Protein AF-A0A6I0JUH7-F1 (afdb_monomer_lite)

Secondary structure (DSSP, 8-state):
-EETTEEHHHHHHHHHHS--------GGGGHHHHHTT--SSS--EEE-TTS-EEEESHHHHHHHHHHHHHHHH--

Foldseek 3Di:
DDDPNDPVVVVVVVVVVDPDPDDDDDDPPPCVCVVQVDPDPPKDFDADPVGHTPDIGDPTNVVVVVVVCCVPPPD

Sequence (75 aa):
DEVLGMKLKPVLENMLAHPWPEVESTGDNHKIIEDFAFAGLPYFVFISPDGKIISRDFRKAFDKAQEVMKSEFDD

Radius of gyration: 14.08 Å; chains: 1; bounding box: 33×37×33 Å

Organism: Bacteroides uniformis (NCBI:txid820)

pLDDT: mean 81.01, std 11.02, range [44.81, 94.12]

Structure (mmCIF, N/CA/C/O backbone):
data_AF-A0A6I0JUH7-F1
#
_entry.id   AF-A0A6I0JUH7-F1
#
loop_
_atom_site.group_PDB
_atom_site.id
_atom_site.type_symbol
_atom_site.label_atom_id
_atom_site.label_alt_id
_atom_site.label_comp_id
_atom_site.label_asym_id
_atom_site.label_entity_id
_atom_site.label_seq_id
_atom_site.pdbx_PDB_ins_code
_atom_site.Cartn_x
_atom_site.Cartn_y
_atom_site.Cartn_z
_atom_site.occupancy
_atom_site.B_iso_or_equiv
_atom_site.auth_seq_id
_atom_site.auth_comp_id
_atom_site.auth_asym_id
_atom_site.auth_atom_id
_atom_site.pdbx_PDB_model_num
ATOM 1 N N . ASP A 1 1 ? -0.861 22.438 0.548 1.00 50.78 1 ASP A N 1
ATOM 2 C CA . ASP A 1 1 ? -1.452 21.393 -0.304 1.00 50.78 1 ASP A CA 1
ATOM 3 C C . ASP A 1 1 ? -2.129 20.335 0.539 1.00 50.78 1 ASP A C 1
ATOM 5 O O . ASP A 1 1 ? -1.486 19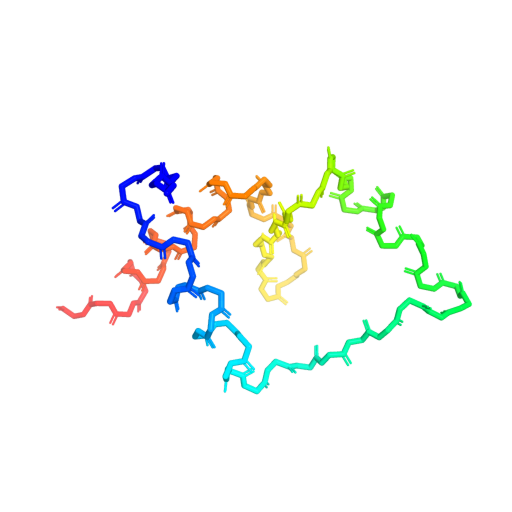.461 1.110 1.00 50.78 1 ASP A O 1
ATOM 9 N N . GLU A 1 2 ? -3.439 20.501 0.698 1.00 44.81 2 GLU A N 1
ATOM 10 C CA . GLU A 1 2 ? -4.332 19.455 1.187 1.00 44.81 2 GLU A CA 1
ATOM 11 C C . GLU A 1 2 ? -4.651 18.553 0.001 1.00 44.81 2 GLU A C 1
ATOM 13 O O . GLU A 1 2 ? -5.260 18.985 -0.975 1.00 44.81 2 GLU A O 1
ATOM 18 N N . VAL A 1 3 ? -4.235 17.296 0.082 1.00 52.03 3 VAL A N 1
ATOM 19 C CA . VAL A 1 3 ? -4.756 16.259 -0.800 1.00 52.03 3 VAL A CA 1
ATOM 20 C C . VAL A 1 3 ? -5.756 15.486 0.043 1.00 52.03 3 VAL A C 1
ATOM 22 O O . VAL A 1 3 ? -5.405 14.940 1.087 1.00 52.03 3 VAL A O 1
ATOM 25 N N . LEU A 1 4 ? -7.017 15.467 -0.396 1.00 55.12 4 LEU A N 1
ATOM 26 C CA . LEU A 1 4 ? -8.058 14.606 0.173 1.00 55.12 4 LEU A CA 1
ATOM 27 C C . LEU A 1 4 ? -8.397 14.852 1.665 1.00 55.12 4 LEU A C 1
ATOM 29 O O . LEU A 1 4 ? -8.810 13.922 2.357 1.00 55.12 4 LEU A O 1
ATOM 33 N N . GLY A 1 5 ? -8.236 16.085 2.164 1.00 56.38 5 GLY A N 1
ATOM 34 C CA . GLY A 1 5 ? -8.537 16.447 3.561 1.00 56.38 5 GLY A CA 1
ATOM 35 C C . GLY A 1 5 ? -7.524 15.922 4.587 1.00 56.38 5 GLY A C 1
ATOM 36 O O . GLY A 1 5 ? -7.755 16.011 5.790 1.00 56.38 5 GLY A O 1
ATOM 37 N N . MET A 1 6 ? -6.397 15.376 4.124 1.00 57.31 6 MET A N 1
ATOM 38 C CA . MET A 1 6 ? -5.271 14.984 4.964 1.00 57.31 6 MET A CA 1
ATOM 39 C C . MET A 1 6 ? -4.081 15.905 4.702 1.00 57.31 6 MET A C 1
ATOM 41 O O . MET A 1 6 ? -3.758 16.249 3.561 1.00 57.31 6 MET A O 1
ATOM 45 N N . LYS A 1 7 ? -3.375 16.281 5.773 1.00 67.50 7 LYS A N 1
ATOM 46 C CA . LYS A 1 7 ? -2.064 16.921 5.647 1.00 67.50 7 LYS A CA 1
ATOM 47 C C . LYS A 1 7 ? -1.071 15.842 5.211 1.00 67.50 7 LYS A C 1
ATOM 49 O O . LYS A 1 7 ? -0.663 15.017 6.018 1.00 67.50 7 LYS A O 1
ATOM 54 N N . LEU A 1 8 ? -0.698 15.852 3.932 1.00 67.94 8 LEU A N 1
ATOM 55 C CA . LEU A 1 8 ? 0.157 14.828 3.318 1.00 67.94 8 LEU A CA 1
ATOM 56 C C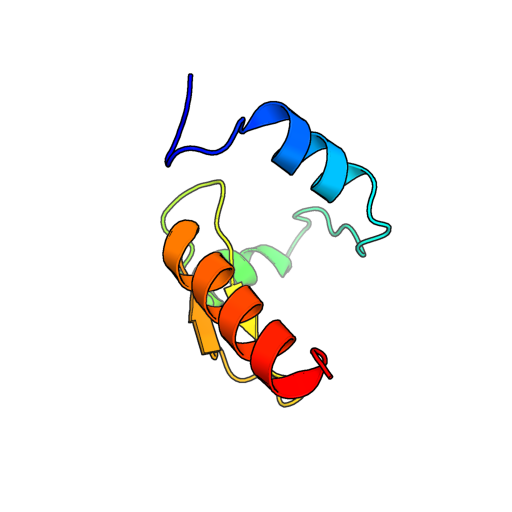 . LEU A 1 8 ? 1.493 14.648 4.059 1.00 67.94 8 LEU A C 1
ATOM 58 O O . LEU A 1 8 ? 1.946 13.530 4.263 1.00 67.94 8 LEU A O 1
ATOM 62 N N . LYS A 1 9 ? 2.092 15.752 4.514 1.00 74.31 9 LYS A N 1
ATOM 63 C CA . LYS A 1 9 ? 3.388 15.754 5.200 1.00 74.31 9 LYS A CA 1
ATOM 64 C C . LYS A 1 9 ? 3.417 14.877 6.472 1.00 74.31 9 LYS A C 1
ATOM 66 O O . LYS A 1 9 ? 4.216 13.950 6.490 1.00 74.31 9 LYS A O 1
ATOM 71 N N . PRO A 1 10 ? 2.547 15.075 7.481 1.00 76.06 10 PRO A N 1
ATOM 72 C CA . PRO A 1 10 ? 2.538 14.213 8.666 1.00 76.06 10 PRO A CA 1
ATOM 73 C C . PRO A 1 10 ? 2.149 12.755 8.382 1.00 76.06 10 PRO A C 1
ATOM 75 O O . PRO A 1 10 ? 2.611 11.862 9.084 1.00 76.06 10 PRO A O 1
ATOM 78 N N . VAL A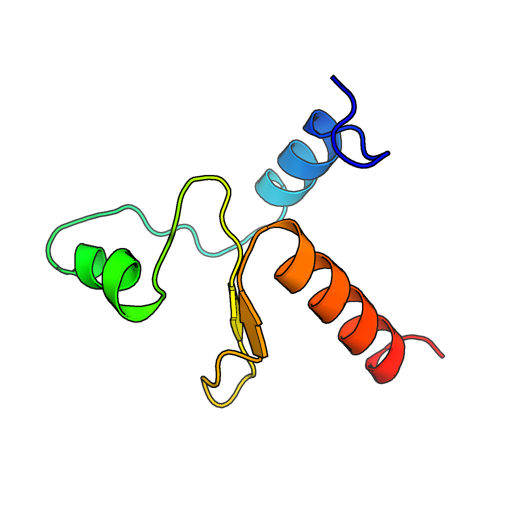 1 11 ? 1.340 12.480 7.349 1.00 71.19 11 VAL A N 1
ATOM 79 C CA . VAL A 1 11 ? 1.066 11.093 6.926 1.00 71.19 11 VAL A CA 1
ATOM 80 C C . VAL A 1 11 ? 2.352 10.423 6.442 1.00 71.19 11 VAL A C 1
ATOM 82 O O . VAL A 1 11 ? 2.676 9.332 6.897 1.00 71.19 11 VAL A O 1
ATOM 85 N N . LEU A 1 12 ? 3.115 11.098 5.578 1.00 71.38 12 LEU A N 1
ATOM 86 C CA . LEU A 1 12 ? 4.394 10.588 5.084 1.00 71.38 12 LEU A CA 1
ATOM 87 C C . LEU A 1 12 ? 5.433 10.458 6.207 1.00 71.38 12 LEU A C 1
ATOM 89 O O . LEU A 1 12 ? 6.111 9.441 6.279 1.00 71.38 12 LEU A O 1
ATOM 93 N N . GLU A 1 13 ? 5.527 11.438 7.110 1.00 77.88 13 GLU A N 1
ATOM 94 C CA . GLU A 1 13 ? 6.428 11.381 8.274 1.00 77.88 13 GLU A CA 1
ATOM 95 C C . GLU A 1 13 ? 6.120 10.173 9.173 1.00 77.88 13 GLU A C 1
ATOM 97 O O . GLU A 1 13 ? 7.036 9.460 9.575 1.00 77.88 13 GLU A O 1
ATOM 102 N N . ASN A 1 14 ? 4.841 9.887 9.432 1.00 74.12 14 ASN A N 1
ATOM 103 C CA . ASN A 1 14 ? 4.440 8.714 10.211 1.00 74.12 14 ASN A CA 1
ATOM 104 C C . ASN A 1 14 ? 4.722 7.391 9.485 1.00 74.12 14 ASN A C 1
ATOM 106 O O . ASN A 1 14 ? 5.097 6.418 10.134 1.00 74.12 14 ASN A O 1
ATOM 110 N N . MET A 1 15 ? 4.560 7.343 8.158 1.00 71.38 15 MET A N 1
ATOM 111 C CA . MET A 1 15 ? 4.915 6.157 7.369 1.00 71.38 15 MET A CA 1
ATOM 112 C C . MET A 1 15 ? 6.419 5.879 7.418 1.00 71.38 15 MET A C 1
ATOM 114 O O . MET A 1 15 ? 6.806 4.732 7.595 1.00 71.38 15 MET A O 1
ATOM 118 N N . LEU A 1 16 ? 7.252 6.923 7.341 1.00 71.81 16 LEU A N 1
ATOM 119 C CA . LEU A 1 16 ? 8.712 6.812 7.452 1.00 71.81 16 LEU A CA 1
ATOM 120 C C . LEU A 1 16 ? 9.183 6.432 8.865 1.00 71.81 16 LEU A C 1
ATOM 122 O O . LEU A 1 16 ? 10.250 5.852 9.023 1.00 71.81 16 LEU A O 1
ATOM 126 N N . ALA A 1 17 ? 8.418 6.777 9.903 1.00 80.56 17 ALA A N 1
ATOM 127 C CA . ALA A 1 17 ? 8.755 6.430 11.284 1.00 80.56 17 ALA A CA 1
ATOM 128 C C . ALA A 1 17 ? 8.412 4.975 11.645 1.00 80.56 17 ALA A C 1
ATOM 130 O O . ALA A 1 17 ? 8.920 4.448 12.638 1.00 80.56 17 ALA A O 1
ATOM 131 N N . HIS A 1 18 ? 7.528 4.327 10.883 1.00 76.62 18 HIS A N 1
ATOM 132 C CA . HIS A 1 18 ? 7.161 2.942 11.135 1.00 76.62 18 HIS A CA 1
ATOM 133 C C . HIS A 1 18 ? 8.294 2.020 10.652 1.00 76.62 18 HIS A C 1
ATOM 135 O O . HIS A 1 18 ? 8.783 2.210 9.543 1.00 76.62 18 HIS A O 1
ATOM 141 N N . PRO A 1 19 ? 8.711 0.996 11.427 1.00 83.62 19 PRO A N 1
ATOM 142 C CA . PRO A 1 19 ? 9.827 0.112 11.066 1.00 83.62 19 PRO A CA 1
ATOM 143 C C . PRO A 1 19 ? 9.436 -0.902 9.977 1.00 83.62 19 PRO A C 1
ATOM 145 O O . PRO A 1 19 ? 9.450 -2.114 10.195 1.00 83.62 19 PRO A O 1
ATOM 148 N N . TRP A 1 20 ? 8.993 -0.416 8.820 1.00 82.81 20 TRP A N 1
ATOM 149 C CA . TRP A 1 20 ? 8.712 -1.257 7.664 1.00 82.81 20 TRP A CA 1
ATOM 150 C C . TRP A 1 20 ? 10.027 -1.823 7.129 1.00 82.81 20 TRP A C 1
ATOM 152 O O . TRP A 1 20 ? 11.040 -1.124 7.130 1.00 82.81 20 TRP A O 1
ATOM 162 N N . PRO A 1 21 ? 10.044 -3.081 6.665 1.00 84.75 21 PRO A N 1
ATOM 163 C CA . PRO A 1 21 ? 11.154 -3.566 5.865 1.00 84.75 21 PRO A CA 1
ATOM 164 C C . PRO A 1 21 ? 11.280 -2.706 4.605 1.00 84.75 21 PRO A C 1
ATOM 166 O O . PRO A 1 21 ? 10.407 -2.729 3.737 1.00 84.75 21 PRO A O 1
ATOM 169 N N . GLU A 1 22 ? 12.360 -1.939 4.517 1.00 84.00 22 GLU A N 1
ATOM 170 C CA . GLU A 1 22 ? 12.695 -1.167 3.326 1.00 84.00 22 GLU A CA 1
ATOM 171 C C . GLU A 1 22 ? 13.481 -2.048 2.355 1.00 84.00 22 GLU A C 1
ATOM 173 O O . GLU A 1 22 ? 14.418 -2.754 2.737 1.00 84.00 22 GLU A O 1
ATOM 178 N N . VAL A 1 23 ? 13.080 -2.025 1.086 1.00 82.44 23 VAL A N 1
ATOM 179 C CA . VAL A 1 23 ? 13.745 -2.775 0.023 1.00 82.44 23 VAL A CA 1
ATOM 180 C C . VAL A 1 23 ? 14.037 -1.819 -1.121 1.00 82.44 23 VAL A C 1
ATOM 182 O O . VAL A 1 23 ? 13.124 -1.264 -1.727 1.00 82.44 23 VAL A O 1
ATOM 185 N N . GLU A 1 24 ? 15.320 -1.653 -1.425 1.00 82.62 24 GLU A N 1
ATOM 186 C CA . GLU A 1 24 ? 15.779 -0.854 -2.558 1.00 82.62 24 GLU A CA 1
ATOM 187 C C . GLU A 1 24 ? 15.566 -1.592 -3.878 1.00 82.62 24 GLU A C 1
ATOM 189 O O . GLU A 1 24 ? 15.717 -2.816 -3.952 1.00 82.62 24 GLU A O 1
ATOM 194 N N . SER A 1 25 ? 15.277 -0.857 -4.955 1.00 79.88 25 SER A N 1
ATOM 195 C CA . SER A 1 25 ? 15.216 -1.461 -6.289 1.00 79.88 25 SER A CA 1
ATOM 196 C C . SER A 1 25 ? 16.627 -1.859 -6.735 1.00 79.88 25 SER A C 1
ATOM 198 O O . SER A 1 25 ? 17.455 -1.012 -7.061 1.00 79.88 25 SER A O 1
ATOM 200 N N . THR A 1 26 ? 16.919 -3.160 -6.716 1.00 80.38 26 THR A N 1
ATOM 201 C CA . THR A 1 26 ? 18.220 -3.730 -7.074 1.00 80.38 26 THR A CA 1
ATOM 202 C C . THR A 1 26 ? 18.015 -4.985 -7.923 1.00 80.38 26 THR A C 1
ATOM 204 O O . THR A 1 26 ? 17.256 -5.885 -7.562 1.00 80.38 26 THR A O 1
ATOM 207 N N . GLY A 1 27 ? 18.693 -5.050 -9.072 1.00 77.25 27 GLY A N 1
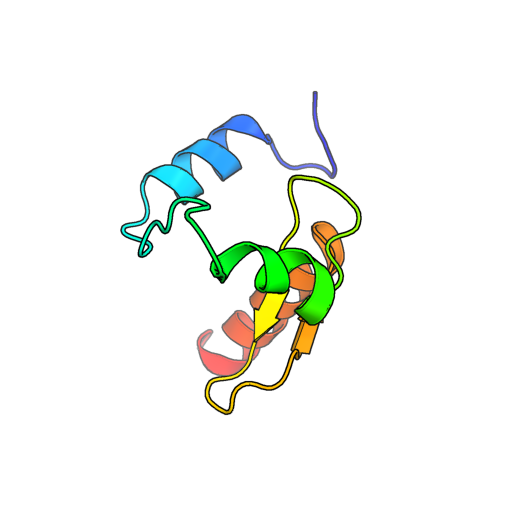ATOM 208 C CA . GLY A 1 27 ? 18.675 -6.226 -9.947 1.00 77.25 27 GLY A CA 1
ATOM 209 C C . GLY A 1 27 ? 17.265 -6.643 -10.386 1.00 77.25 27 GLY A C 1
ATOM 210 O O . GLY A 1 27 ? 16.561 -5.884 -11.048 1.00 77.25 27 GLY A O 1
ATOM 211 N N . ASP A 1 28 ? 16.866 -7.862 -10.016 1.00 78.44 28 ASP A N 1
ATOM 212 C CA . ASP A 1 28 ? 15.669 -8.547 -10.526 1.00 78.44 28 ASP A CA 1
ATOM 213 C C . ASP A 1 28 ? 14.348 -8.141 -9.851 1.00 78.44 28 ASP A C 1
ATOM 215 O O . ASP A 1 28 ? 13.273 -8.545 -10.305 1.00 78.44 28 ASP A O 1
ATOM 219 N N . ASN A 1 29 ? 14.380 -7.334 -8.785 1.00 77.69 29 ASN A N 1
ATOM 220 C CA . ASN A 1 29 ? 13.159 -6.958 -8.064 1.00 77.69 29 ASN A CA 1
ATOM 221 C C . ASN A 1 29 ? 12.289 -5.920 -8.796 1.00 77.69 29 ASN A C 1
ATOM 223 O O . ASN A 1 29 ? 11.205 -5.590 -8.322 1.00 77.69 29 ASN A O 1
ATOM 227 N N . HIS A 1 30 ? 12.713 -5.451 -9.973 1.00 79.25 30 HIS A N 1
ATOM 228 C CA . HIS A 1 30 ? 11.950 -4.516 -10.803 1.00 79.25 30 HIS A CA 1
ATOM 229 C C . HIS A 1 30 ? 10.602 -5.083 -11.276 1.00 79.25 30 HIS A C 1
ATOM 231 O O . HIS A 1 30 ? 9.649 -4.329 -11.471 1.00 79.25 30 HIS A O 1
ATOM 237 N N . LYS A 1 31 ? 10.484 -6.417 -11.374 1.00 83.94 31 LYS A N 1
ATOM 238 C CA . LYS A 1 31 ? 9.232 -7.106 -11.733 1.00 83.94 31 LYS A CA 1
ATOM 239 C C . LYS A 1 31 ? 8.069 -6.779 -10.803 1.00 83.94 31 LYS A C 1
ATOM 241 O O . LYS A 1 31 ? 6.928 -6.836 -11.238 1.00 83.94 31 LYS A O 1
ATOM 246 N N . ILE A 1 32 ? 8.343 -6.344 -9.569 1.00 84.69 32 ILE A N 1
ATOM 247 C CA . ILE A 1 32 ? 7.305 -5.929 -8.621 1.00 84.69 32 ILE A CA 1
ATOM 248 C C . ILE A 1 32 ? 6.419 -4.809 -9.190 1.00 84.69 32 ILE A C 1
ATOM 250 O O . ILE A 1 32 ? 5.221 -4.771 -8.934 1.00 84.69 32 ILE A O 1
ATOM 254 N N . ILE A 1 33 ? 6.980 -3.919 -10.012 1.00 82.56 33 ILE A N 1
ATOM 255 C CA . ILE A 1 33 ? 6.235 -2.818 -10.631 1.00 82.56 33 ILE A CA 1
ATOM 256 C C . ILE A 1 33 ? 5.200 -3.369 -11.619 1.00 82.56 33 ILE A C 1
ATOM 258 O O . ILE A 1 33 ? 4.062 -2.897 -11.647 1.00 82.56 33 ILE A O 1
ATOM 262 N N . GLU A 1 34 ? 5.583 -4.384 -12.396 1.00 84.88 34 GLU A N 1
ATOM 263 C CA . GLU A 1 34 ? 4.725 -5.052 -13.378 1.00 84.88 34 GLU A CA 1
ATOM 264 C C . GLU A 1 34 ? 3.700 -5.962 -12.691 1.00 84.88 34 GLU A C 1
ATOM 266 O O . GLU A 1 34 ? 2.498 -5.815 -12.921 1.00 84.88 34 GLU A O 1
ATOM 271 N N . ASP A 1 35 ? 4.156 -6.832 -11.786 1.00 86.62 35 ASP A N 1
ATOM 272 C CA . ASP A 1 35 ? 3.331 -7.816 -11.074 1.00 86.62 35 ASP A CA 1
ATOM 273 C C . ASP A 1 35 ? 2.218 -7.142 -10.260 1.00 86.62 35 ASP A C 1
ATOM 275 O O . ASP A 1 35 ? 1.077 -7.613 -10.211 1.00 86.62 35 ASP A O 1
ATOM 279 N N . PHE A 1 36 ? 2.522 -5.991 -9.654 1.00 86.62 36 PHE A N 1
ATOM 280 C CA . PHE A 1 36 ? 1.555 -5.220 -8.878 1.00 86.62 36 PHE A CA 1
ATOM 281 C C . PHE A 1 36 ? 0.872 -4.094 -9.666 1.00 86.62 36 PHE A C 1
ATOM 283 O O . PHE A 1 36 ? -0.066 -3.474 -9.153 1.00 86.62 36 PHE A O 1
ATOM 290 N N . ALA A 1 37 ? 1.256 -3.892 -10.930 1.00 85.19 37 ALA A N 1
ATOM 291 C CA . ALA A 1 37 ? 0.717 -2.890 -11.847 1.00 85.19 37 ALA A CA 1
ATOM 292 C C . ALA A 1 37 ? 0.719 -1.466 -11.261 1.00 85.19 37 ALA A C 1
ATOM 294 O O . ALA A 1 37 ? -0.323 -0.805 -11.176 1.00 85.19 37 ALA A O 1
ATOM 295 N N . PHE A 1 38 ? 1.889 -0.990 -10.832 1.00 83.75 38 PHE A N 1
ATOM 296 C CA . PHE A 1 38 ? 2.038 0.374 -10.321 1.00 83.75 38 PHE A CA 1
ATOM 297 C C . PHE A 1 38 ? 1.774 1.391 -11.440 1.00 83.75 38 PHE A C 1
ATOM 299 O O . PHE A 1 38 ? 2.409 1.357 -12.491 1.00 83.75 38 PHE A O 1
ATOM 306 N N . ALA A 1 39 ? 0.849 2.323 -11.204 1.00 81.88 39 ALA A N 1
ATOM 307 C CA . ALA A 1 39 ? 0.439 3.333 -12.189 1.00 81.88 39 ALA A CA 1
ATOM 308 C C . ALA A 1 39 ? 0.995 4.745 -11.901 1.00 81.88 39 ALA A C 1
ATOM 310 O O . ALA A 1 39 ? 0.564 5.720 -12.512 1.00 81.88 39 ALA A O 1
ATOM 311 N N . GLY A 1 40 ? 1.922 4.872 -10.948 1.00 81.94 40 GLY A N 1
ATOM 312 C CA . GLY A 1 40 ? 2.500 6.141 -10.498 1.00 81.94 40 GLY A CA 1
ATOM 313 C C . GLY A 1 40 ? 3.079 6.019 -9.092 1.00 81.94 40 GLY A C 1
ATOM 314 O O . GLY A 1 40 ? 3.075 4.933 -8.526 1.00 81.94 40 GLY A O 1
ATOM 315 N N . LEU A 1 41 ? 3.566 7.122 -8.522 1.00 80.25 41 LEU A N 1
ATOM 316 C CA . LEU A 1 41 ? 4.024 7.192 -7.132 1.00 80.25 41 LEU A CA 1
ATOM 317 C C . LEU A 1 41 ? 3.438 8.448 -6.454 1.00 80.25 41 LEU A C 1
ATOM 319 O O . LEU A 1 41 ? 3.363 9.490 -7.110 1.00 80.25 41 LEU A O 1
ATOM 323 N N . PRO A 1 42 ? 3.050 8.387 -5.165 1.00 80.12 42 PRO A N 1
ATOM 324 C CA . PRO A 1 42 ? 3.022 7.195 -4.312 1.00 80.12 42 PRO A CA 1
ATOM 325 C C . PRO A 1 42 ? 1.917 6.205 -4.723 1.00 80.12 42 PRO A C 1
ATOM 327 O O . PRO A 1 42 ? 0.840 6.606 -5.163 1.00 80.12 42 PRO A O 1
ATOM 330 N N . TYR A 1 43 ? 2.180 4.907 -4.558 1.00 85.50 43 TYR A N 1
ATOM 331 C CA . TYR A 1 43 ? 1.232 3.828 -4.845 1.00 85.50 43 TYR A CA 1
ATOM 332 C C . TYR A 1 43 ? 1.182 2.866 -3.669 1.00 85.50 43 TYR A C 1
ATOM 334 O O . TYR A 1 43 ? 2.216 2.522 -3.099 1.00 85.50 43 TYR A O 1
ATOM 342 N N . PHE A 1 44 ? -0.020 2.422 -3.323 1.00 88.19 44 PHE A N 1
ATOM 343 C CA . PHE A 1 44 ? -0.226 1.458 -2.256 1.00 88.19 44 PHE A CA 1
ATOM 344 C C . PHE A 1 44 ? -0.877 0.199 -2.805 1.00 88.19 44 PHE A C 1
ATOM 346 O O . PHE A 1 44 ? -1.745 0.253 -3.681 1.00 88.19 44 PHE A O 1
ATOM 353 N N . VAL A 1 45 ? -0.463 -0.935 -2.248 1.00 91.44 45 VAL A N 1
ATOM 354 C CA . VAL A 1 45 ? -1.086 -2.234 -2.472 1.00 91.44 45 VAL A CA 1
ATOM 355 C C . VAL A 1 45 ? -1.390 -2.841 -1.117 1.00 91.44 45 VAL A C 1
ATOM 357 O O . VAL A 1 45 ? -0.511 -2.960 -0.269 1.00 91.44 45 VAL A O 1
ATOM 360 N N . PHE A 1 46 ? -2.644 -3.223 -0.925 1.00 92.50 46 PHE A N 1
ATOM 361 C CA . PHE A 1 46 ? -3.107 -3.928 0.255 1.00 92.50 46 PHE A CA 1
ATOM 362 C C . PHE A 1 46 ? -3.285 -5.409 -0.088 1.00 92.50 46 PHE A C 1
ATOM 364 O O . PHE A 1 46 ? -4.040 -5.750 -1.004 1.00 92.50 46 PHE A O 1
ATOM 371 N N . ILE A 1 47 ? -2.558 -6.274 0.617 1.00 92.38 47 ILE A N 1
ATOM 372 C CA . ILE A 1 47 ? -2.435 -7.710 0.339 1.00 92.38 47 ILE A CA 1
ATOM 373 C C . ILE A 1 47 ? -2.829 -8.480 1.606 1.00 92.38 47 ILE A C 1
ATOM 375 O O . ILE A 1 47 ? -2.424 -8.092 2.701 1.00 92.38 47 ILE A O 1
ATOM 379 N N . SER A 1 48 ? -3.613 -9.550 1.477 1.00 90.62 48 SER A N 1
ATOM 380 C CA . SER A 1 48 ? -3.915 -10.461 2.590 1.00 90.62 48 SER A CA 1
ATOM 381 C C . SER A 1 48 ? -2.720 -11.360 2.938 1.00 90.62 48 SER A C 1
ATOM 383 O O . SER A 1 48 ? -1.824 -11.550 2.112 1.00 90.62 48 SER A O 1
ATOM 385 N N . PRO A 1 49 ? -2.715 -11.990 4.128 1.00 89.56 49 PRO A N 1
ATOM 386 C CA . PRO A 1 49 ? -1.651 -12.915 4.535 1.00 89.56 49 PRO A CA 1
ATOM 387 C C . PRO A 1 49 ? -1.421 -14.108 3.590 1.00 89.56 49 PRO A C 1
ATOM 389 O O . PRO A 1 49 ? -0.332 -14.670 3.569 1.00 89.56 49 PRO A O 1
ATOM 392 N N . ASP A 1 50 ? -2.426 -14.491 2.797 1.00 93.00 50 ASP A N 1
ATOM 393 C CA . ASP A 1 50 ? -2.344 -15.548 1.778 1.00 93.00 50 ASP A CA 1
ATOM 394 C C . ASP A 1 50 ? -1.791 -15.062 0.420 1.00 93.00 50 ASP A C 1
ATOM 396 O O . ASP A 1 50 ? -1.721 -15.832 -0.536 1.00 93.00 50 ASP A O 1
ATOM 400 N N . GLY A 1 51 ? -1.389 -13.790 0.321 1.00 89.50 51 GLY A N 1
ATOM 401 C CA . GLY A 1 51 ? -0.781 -13.202 -0.872 1.00 89.50 51 GLY A CA 1
ATOM 402 C C . GLY A 1 51 ? -1.769 -12.635 -1.894 1.00 89.50 51 GLY A C 1
ATOM 403 O O . GLY A 1 51 ? -1.350 -12.193 -2.966 1.00 89.50 51 GLY A O 1
ATOM 404 N N . LYS A 1 52 ? -3.077 -12.604 -1.607 1.00 92.00 52 LYS A N 1
ATOM 405 C CA . LYS A 1 52 ? -4.066 -12.022 -2.526 1.00 92.00 52 LYS A CA 1
ATOM 406 C C . LYS A 1 52 ? -4.093 -10.494 -2.429 1.00 92.00 52 LYS A C 1
ATOM 408 O O . LYS A 1 52 ? -4.213 -9.917 -1.354 1.00 92.00 52 LYS A O 1
ATOM 413 N N . ILE A 1 53 ? -4.068 -9.818 -3.578 1.00 92.62 53 ILE A N 1
ATOM 414 C CA . ILE A 1 53 ? -4.276 -8.363 -3.642 1.00 92.62 53 ILE A CA 1
ATOM 415 C C . ILE A 1 53 ? -5.747 -8.056 -3.320 1.00 92.62 53 ILE A C 1
ATOM 417 O O . ILE A 1 53 ? -6.642 -8.398 -4.096 1.00 92.62 53 ILE A O 1
ATOM 421 N N . ILE A 1 54 ? -5.988 -7.393 -2.189 1.00 93.62 54 ILE A N 1
ATOM 422 C CA . ILE A 1 54 ? -7.313 -6.953 -1.729 1.00 93.62 54 ILE A CA 1
ATOM 423 C C . ILE A 1 54 ? -7.700 -5.641 -2.416 1.00 93.62 54 ILE A C 1
ATOM 425 O O . ILE A 1 54 ? -8.824 -5.483 -2.887 1.00 93.62 54 ILE A O 1
ATOM 429 N N . SER A 1 55 ? -6.772 -4.685 -2.461 1.00 94.12 55 SER A N 1
ATOM 430 C CA . SER A 1 55 ? -6.972 -3.368 -3.065 1.00 94.12 55 SER A CA 1
ATOM 431 C C . SER A 1 55 ? -5.629 -2.784 -3.497 1.00 94.12 55 SER A C 1
ATOM 433 O O . SER A 1 55 ? -4.577 -3.144 -2.976 1.00 94.12 55 SER A O 1
ATOM 435 N N . ARG A 1 56 ? -5.657 -1.894 -4.479 1.00 92.44 56 ARG A N 1
ATOM 436 C CA . ARG A 1 56 ? -4.498 -1.162 -5.005 1.00 92.44 56 ARG A CA 1
ATOM 437 C C . ARG A 1 56 ? -4.947 0.247 -5.375 1.00 92.44 56 ARG A C 1
ATOM 439 O O . ARG A 1 56 ? -6.159 0.455 -5.436 1.00 92.44 56 ARG A O 1
ATOM 446 N N . ASP A 1 57 ? -4.004 1.139 -5.688 1.00 87.06 57 ASP A N 1
ATOM 447 C CA . ASP A 1 57 ? -4.183 2.603 -5.807 1.00 87.06 57 ASP A CA 1
ATOM 448 C C . ASP A 1 57 ? -4.028 3.306 -4.450 1.00 87.06 57 ASP A C 1
ATOM 450 O O . ASP A 1 57 ? -4.416 2.766 -3.415 1.00 87.06 57 ASP A O 1
ATOM 454 N N . PHE A 1 58 ? -3.465 4.519 -4.459 1.00 82.50 58 PHE A N 1
ATOM 455 C CA . PHE A 1 58 ? -3.224 5.328 -3.265 1.00 82.50 58 PHE A CA 1
ATOM 456 C C . PHE A 1 58 ? -4.465 5.430 -2.368 1.00 82.50 58 PHE A C 1
ATOM 458 O O . PHE A 1 58 ? -4.434 5.016 -1.210 1.00 82.50 58 PHE A O 1
ATOM 465 N N . ARG A 1 59 ? 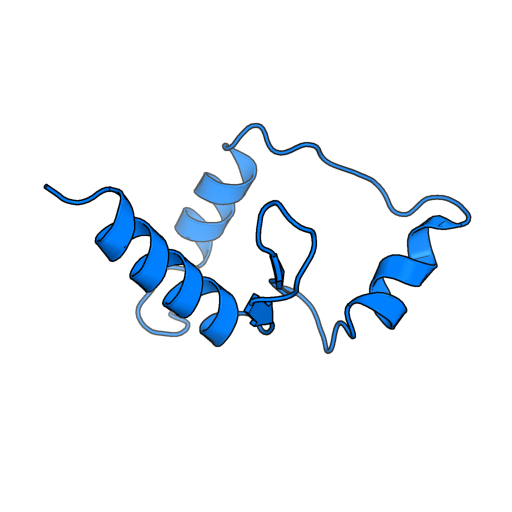-5.587 5.940 -2.892 1.00 83.81 59 ARG A N 1
ATOM 466 C CA . ARG A 1 59 ? -6.763 6.212 -2.049 1.00 83.81 59 ARG A CA 1
ATOM 467 C C . ARG A 1 59 ? -7.518 4.934 -1.700 1.00 83.81 59 ARG A C 1
ATOM 469 O O . ARG A 1 59 ? -7.898 4.732 -0.552 1.00 83.81 59 ARG A O 1
ATOM 476 N N . LYS A 1 60 ? -7.725 4.063 -2.688 1.00 89.06 60 LYS A N 1
ATOM 477 C CA . LYS A 1 60 ? -8.554 2.859 -2.530 1.00 89.06 60 LYS A CA 1
ATOM 478 C C . LYS A 1 60 ? -7.908 1.817 -1.629 1.00 89.06 60 LYS A C 1
ATOM 480 O O . LYS A 1 60 ? -8.622 1.132 -0.900 1.00 89.06 60 LYS A O 1
ATOM 485 N N . ALA A 1 61 ? -6.586 1.655 -1.696 1.00 90.94 61 ALA A N 1
ATOM 486 C CA . ALA A 1 61 ? -5.896 0.709 -0.829 1.00 90.94 61 ALA A CA 1
ATOM 487 C C . ALA A 1 61 ?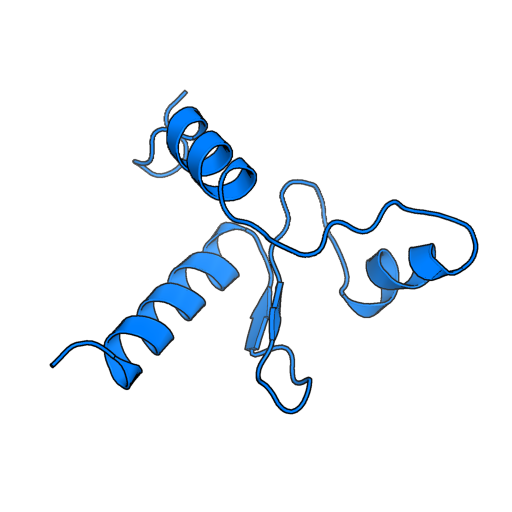 -5.920 1.190 0.622 1.00 90.94 61 ALA A C 1
ATOM 489 O O . ALA A 1 61 ? -6.228 0.400 1.510 1.00 90.94 61 ALA A O 1
ATOM 490 N N . PHE A 1 62 ? -5.682 2.486 0.845 1.00 86.75 62 PHE A N 1
ATOM 491 C CA . PHE A 1 62 ? -5.729 3.078 2.178 1.00 86.75 62 PHE A CA 1
ATOM 492 C C . PHE A 1 62 ? -7.120 2.965 2.814 1.00 86.75 62 PHE A C 1
ATOM 494 O O . PHE A 1 62 ? -7.243 2.405 3.901 1.00 86.75 62 PHE A O 1
ATOM 501 N N . ASP A 1 63 ? -8.172 3.412 2.118 1.00 88.44 63 ASP A N 1
ATOM 502 C CA . ASP A 1 63 ? -9.546 3.345 2.635 1.00 88.44 63 ASP A CA 1
ATOM 503 C C . ASP A 1 63 ? -9.951 1.897 2.951 1.00 88.44 63 ASP A C 1
ATOM 505 O O . ASP A 1 63 ? -10.549 1.628 3.994 1.00 88.44 63 ASP A O 1
ATOM 509 N N . LYS A 1 64 ? -9.580 0.944 2.080 1.00 93.12 64 LYS A N 1
ATOM 510 C CA . LYS A 1 64 ? -9.909 -0.467 2.294 1.00 93.12 64 LYS A CA 1
ATOM 511 C C . LYS A 1 64 ? -9.156 -1.070 3.476 1.00 93.12 64 LYS A C 1
ATOM 513 O O . LYS A 1 64 ? -9.743 -1.841 4.229 1.00 93.12 64 LYS A O 1
ATOM 518 N N . ALA A 1 65 ? -7.884 -0.718 3.651 1.00 89.88 65 ALA A N 1
ATOM 519 C CA . ALA A 1 65 ? -7.113 -1.139 4.812 1.00 89.88 65 ALA A CA 1
ATOM 520 C C . ALA A 1 65 ? -7.736 -0.596 6.105 1.00 89.88 65 ALA A C 1
ATOM 522 O O . ALA A 1 65 ? -7.907 -1.353 7.053 1.00 89.88 65 ALA A O 1
ATOM 523 N N . GLN A 1 66 ? -8.162 0.673 6.133 1.00 87.75 66 GLN A N 1
ATOM 524 C CA . GLN A 1 66 ? -8.858 1.232 7.295 1.00 87.75 66 GLN A CA 1
ATOM 525 C C . GLN A 1 66 ? -10.176 0.509 7.594 1.00 87.75 66 GLN A C 1
ATOM 527 O O . GLN A 1 66 ? -10.458 0.234 8.754 1.00 87.75 66 GLN A O 1
ATOM 532 N N . GLU A 1 67 ? -10.980 0.195 6.576 1.00 92.06 67 GLU A N 1
ATOM 533 C CA . GLU A 1 67 ? -12.231 -0.560 6.740 1.00 92.06 67 GLU A CA 1
ATOM 534 C C . GLU A 1 67 ? -11.987 -1.936 7.378 1.00 92.06 67 GLU A C 1
ATOM 536 O O . GLU A 1 67 ? -12.658 -2.288 8.346 1.00 92.06 67 GLU A O 1
ATOM 541 N N . VAL A 1 68 ? -11.006 -2.689 6.866 1.00 90.19 68 VAL A N 1
ATOM 542 C CA . VAL A 1 68 ? -10.655 -4.018 7.390 1.00 90.19 68 VAL A CA 1
ATOM 543 C C . VAL A 1 68 ? -10.110 -3.916 8.810 1.00 90.19 68 VAL A C 1
ATOM 545 O O . VAL A 1 68 ? -10.582 -4.630 9.685 1.00 90.19 68 VAL A O 1
ATOM 548 N N . MET A 1 69 ? -9.192 -2.981 9.066 1.00 86.81 69 MET A N 1
ATOM 549 C CA . MET A 1 69 ? -8.620 -2.789 10.400 1.00 86.81 69 MET A CA 1
ATOM 550 C C . MET A 1 69 ? -9.690 -2.459 11.444 1.00 86.81 69 MET A C 1
ATOM 552 O O . MET A 1 69 ? -9.669 -3.027 12.528 1.00 86.81 69 MET A O 1
ATOM 556 N N . LYS A 1 70 ? -10.655 -1.593 11.114 1.00 89.94 70 LYS A N 1
ATOM 557 C CA . LYS A 1 70 ? -11.784 -1.305 12.011 1.00 89.94 70 LYS A CA 1
ATOM 558 C C . LYS A 1 70 ? -12.648 -2.540 12.240 1.00 89.94 70 LYS A C 1
ATOM 560 O O . LYS A 1 70 ? -13.028 -2.824 13.361 1.00 89.94 70 LYS A O 1
ATOM 565 N N . SER A 1 71 ? -12.948 -3.292 11.183 1.00 89.69 71 SER A N 1
ATOM 566 C CA . SER A 1 71 ? -13.773 -4.496 11.308 1.00 89.69 71 SER A CA 1
ATOM 567 C C . SER A 1 71 ? -13.109 -5.612 12.120 1.00 89.69 71 SER A C 1
ATOM 569 O O . SER A 1 71 ? -13.828 -6.441 12.672 1.00 89.69 71 SER A O 1
ATOM 571 N N . GLU A 1 72 ? -11.779 -5.698 12.119 1.00 85.06 72 GLU A N 1
ATOM 572 C CA . GLU A 1 72 ? -11.034 -6.776 12.778 1.00 85.06 72 GLU A CA 1
ATOM 573 C C . GLU A 1 72 ? -10.544 -6.410 14.185 1.00 85.06 72 GLU A C 1
ATOM 575 O O . GLU A 1 72 ? -10.333 -7.314 14.993 1.00 85.06 72 GLU A O 1
ATOM 580 N N . PHE A 1 73 ? -10.352 -5.118 14.479 1.00 81.69 73 PHE A N 1
ATOM 581 C CA . PHE A 1 73 ? -9.634 -4.674 15.679 1.00 81.69 73 PHE A CA 1
ATOM 582 C C . PHE A 1 73 ? -10.282 -3.518 16.458 1.00 81.69 73 PHE A C 1
ATOM 584 O O . PHE A 1 73 ? -9.748 -3.178 17.513 1.00 81.69 73 PHE A O 1
ATOM 591 N N . ASP A 1 74 ? -11.379 -2.907 15.991 1.00 73.56 74 ASP A N 1
ATOM 592 C CA . ASP A 1 74 ? -12.157 -1.998 16.850 1.00 73.56 74 ASP A CA 1
ATOM 593 C C . ASP A 1 74 ? -13.168 -2.826 17.669 1.00 73.56 74 ASP A C 1
ATOM 595 O O . ASP A 1 74 ? -14.069 -3.443 17.096 1.00 73.56 74 ASP A O 1
ATOM 599 N N . ASP A 1 75 ? -13.000 -2.830 18.999 1.00 57.22 75 ASP A N 1
ATOM 600 C CA . ASP A 1 75 ? -14.001 -3.284 19.985 1.00 57.22 75 ASP A CA 1
ATOM 601 C C . ASP A 1 75 ? -15.195 -2.309 20.078 1.00 57.22 75 ASP A C 1
ATOM 603 O O . ASP A 1 75 ? -14.965 -1.077 20.187 1.00 57.22 75 ASP A O 1
#